Protein AF-A0A7J9VHT0-F1 (afdb_monomer)

Structure (mmCIF, N/CA/C/O backbone):
data_AF-A0A7J9VHT0-F1
#
_entry.id   AF-A0A7J9VHT0-F1
#
loop_
_atom_site.group_PDB
_atom_site.id
_atom_site.type_symbol
_atom_site.label_atom_id
_atom_site.label_alt_id
_atom_site.label_comp_id
_atom_site.label_asym_id
_atom_site.label_entity_id
_atom_site.label_seq_id
_atom_site.pdbx_PDB_ins_code
_atom_site.Cartn_x
_atom_site.Cartn_y
_atom_site.Cartn_z
_atom_site.occupancy
_atom_site.B_iso_or_equiv
_atom_site.auth_seq_id
_atom_site.auth_comp_id
_atom_site.auth_asym_id
_atom_site.auth_atom_id
_atom_site.pdbx_PDB_model_num
ATOM 1 N N . MET A 1 1 ? 3.489 1.507 18.463 1.00 47.16 1 MET A N 1
ATOM 2 C CA . MET A 1 1 ? 3.271 0.470 19.501 1.00 47.16 1 MET A CA 1
ATOM 3 C C . MET A 1 1 ? 2.786 -0.891 18.980 1.00 47.16 1 MET A C 1
ATOM 5 O O . MET A 1 1 ? 3.151 -1.877 19.595 1.00 47.16 1 MET A O 1
ATOM 9 N N . LEU A 1 2 ? 2.031 -1.020 17.872 1.00 49.00 2 LEU A N 1
ATOM 10 C CA . LEU A 1 2 ? 1.667 -2.353 17.323 1.00 49.00 2 LEU A CA 1
ATOM 11 C C . LEU A 1 2 ? 2.760 -2.996 16.441 1.00 49.00 2 LEU A C 1
ATOM 13 O O . LEU A 1 2 ? 2.877 -4.217 16.411 1.00 49.00 2 LEU A O 1
ATOM 17 N N . ALA A 1 3 ? 3.589 -2.187 15.774 1.00 48.31 3 ALA A N 1
ATOM 18 C CA . ALA A 1 3 ? 4.718 -2.670 14.972 1.00 48.31 3 ALA A CA 1
ATOM 19 C C . ALA A 1 3 ? 5.771 -3.411 15.821 1.00 48.31 3 ALA A C 1
ATOM 21 O O . ALA A 1 3 ? 6.248 -4.475 15.444 1.00 48.31 3 ALA A O 1
ATOM 22 N N . GLU A 1 4 ? 6.057 -2.905 17.024 1.00 47.03 4 GLU A N 1
ATOM 23 C CA . GLU A 1 4 ? 7.082 -3.453 17.924 1.00 47.03 4 GLU A CA 1
ATOM 24 C C . GLU A 1 4 ? 6.735 -4.860 18.445 1.00 47.03 4 GLU A C 1
ATOM 26 O O . GLU A 1 4 ? 7.617 -5.706 18.596 1.00 47.03 4 GLU A O 1
ATOM 31 N N . ILE A 1 5 ? 5.439 -5.146 18.632 1.00 51.03 5 ILE A N 1
ATOM 32 C CA . ILE A 1 5 ? 4.925 -6.455 19.079 1.00 51.03 5 ILE A CA 1
ATOM 33 C C . ILE A 1 5 ? 5.103 -7.529 17.991 1.00 51.03 5 ILE A C 1
ATOM 35 O O . ILE A 1 5 ? 5.210 -8.711 18.307 1.00 51.03 5 ILE A O 1
ATOM 39 N N . SER A 1 6 ? 5.200 -7.126 16.721 1.00 52.81 6 SER A N 1
ATOM 40 C CA . SER A 1 6 ? 5.352 -8.047 15.586 1.00 52.81 6 SER A CA 1
ATOM 41 C C . SER A 1 6 ? 6.788 -8.564 15.418 1.00 52.81 6 SER A C 1
ATOM 43 O O . SER A 1 6 ? 7.001 -9.561 14.740 1.00 52.81 6 SER A O 1
ATOM 45 N N . SER A 1 7 ? 7.775 -7.923 16.062 1.00 48.25 7 SER A N 1
ATOM 46 C CA . SER A 1 7 ? 9.215 -8.185 15.865 1.00 48.25 7 SER A CA 1
ATOM 47 C C . SER A 1 7 ? 9.765 -9.439 16.548 1.00 48.25 7 SER A C 1
ATOM 49 O O . SER A 1 7 ? 10.948 -9.753 16.426 1.00 48.25 7 SER A O 1
ATOM 51 N N . ARG A 1 8 ? 8.944 -10.167 17.300 1.00 49.16 8 ARG A N 1
ATOM 52 C CA . ARG A 1 8 ? 9.344 -11.460 17.861 1.00 49.16 8 ARG A CA 1
ATOM 53 C C . ARG A 1 8 ? 8.225 -12.442 17.555 1.00 49.16 8 ARG A C 1
ATOM 55 O O . ARG A 1 8 ? 7.087 -12.026 17.360 1.00 49.16 8 ARG A O 1
ATOM 62 N N . GLY A 1 9 ? 8.492 -13.743 17.580 1.00 47.91 9 GLY A N 1
ATOM 63 C CA . GLY A 1 9 ? 7.455 -14.789 17.576 1.00 47.91 9 GLY A CA 1
ATOM 64 C C . GLY A 1 9 ? 6.538 -14.759 18.818 1.00 47.91 9 GLY A C 1
ATOM 65 O O . GLY A 1 9 ? 6.122 -15.803 19.305 1.00 47.91 9 GLY A O 1
ATOM 66 N N . VAL A 1 10 ? 6.250 -13.563 19.345 1.00 52.75 10 VAL A N 1
ATOM 67 C CA . VAL A 1 10 ? 5.522 -13.215 20.559 1.00 52.75 10 VAL A CA 1
ATOM 68 C C . VAL A 1 10 ? 4.122 -13.808 20.534 1.00 52.75 10 VAL A C 1
ATOM 70 O O . VAL A 1 10 ? 3.661 -14.304 21.553 1.00 52.75 10 VAL A O 1
ATOM 73 N N . PHE A 1 11 ? 3.449 -13.818 19.381 1.00 51.50 11 PHE A N 1
ATOM 74 C CA . PHE A 1 11 ? 2.081 -14.333 19.295 1.00 51.50 11 PHE A CA 1
ATOM 75 C C . PHE A 1 11 ? 2.006 -15.799 19.726 1.00 51.50 11 PHE A C 1
ATOM 77 O O . PHE A 1 11 ? 1.194 -16.124 20.590 1.00 51.50 11 PHE A O 1
ATOM 84 N N . ALA A 1 12 ? 2.916 -16.645 19.230 1.00 52.06 12 ALA A N 1
ATOM 85 C CA . ALA A 1 12 ? 2.983 -18.051 19.617 1.00 52.06 12 ALA A CA 1
ATOM 86 C C . ALA A 1 12 ? 3.311 -18.218 21.112 1.00 52.06 12 ALA A C 1
ATOM 88 O O . ALA A 1 12 ? 2.722 -19.069 21.773 1.00 52.06 12 ALA A O 1
ATOM 89 N N . THR A 1 13 ? 4.175 -17.361 21.672 1.00 54.84 13 THR A N 1
ATOM 90 C CA . THR A 1 13 ? 4.485 -17.337 23.114 1.00 54.84 13 THR A CA 1
ATOM 91 C C . THR A 1 13 ? 3.263 -17.009 23.984 1.00 54.84 13 THR A C 1
ATOM 93 O O . THR A 1 13 ? 3.165 -17.508 25.100 1.00 54.84 13 THR A O 1
ATOM 96 N N . TYR A 1 14 ? 2.313 -16.218 23.476 1.00 57.12 14 TYR A N 1
ATOM 97 C CA . TYR A 1 14 ? 1.050 -15.894 24.156 1.00 57.12 14 TYR A CA 1
ATOM 98 C C . TYR A 1 14 ? -0.139 -16.763 23.695 1.00 57.12 14 TYR A C 1
ATOM 100 O O . TYR A 1 14 ? -1.282 -16.450 24.022 1.00 57.12 14 TYR A O 1
ATOM 108 N N . GLY A 1 15 ? 0.103 -17.849 22.949 1.00 67.44 15 GLY A N 1
ATOM 109 C CA . GLY A 1 15 ? -0.937 -18.788 22.503 1.00 67.44 15 GLY A CA 1
ATOM 110 C C . GLY A 1 15 ? -1.778 -18.312 21.313 1.00 67.44 15 GLY A C 1
ATOM 111 O O . GLY A 1 15 ? -2.786 -18.936 20.983 1.00 67.44 15 GLY A O 1
ATOM 112 N N . TYR A 1 16 ? -1.373 -17.234 20.643 1.00 61.84 16 TYR A N 1
ATOM 113 C CA . TYR A 1 16 ? -2.067 -16.688 19.483 1.00 61.84 16 TYR A CA 1
ATOM 114 C C . TYR A 1 16 ? -1.373 -17.090 18.177 1.00 61.84 16 TYR A C 1
ATOM 116 O O . TYR A 1 16 ? -0.184 -16.833 17.999 1.00 61.84 16 TYR A O 1
ATOM 124 N N . PRO A 1 17 ? -2.104 -17.656 17.202 1.00 64.38 17 PRO A N 1
ATOM 125 C CA . PRO A 1 17 ? -1.508 -18.116 15.950 1.00 64.38 17 PRO A CA 1
ATOM 126 C C . PRO A 1 17 ? -1.140 -16.970 14.990 1.00 64.38 17 PRO A C 1
ATOM 128 O O . PRO A 1 17 ? -0.481 -17.213 13.987 1.00 64.38 17 PRO A O 1
ATOM 131 N N . SER A 1 18 ? -1.584 -15.729 15.244 1.00 64.94 18 SER A N 1
ATOM 132 C CA . SER A 1 18 ? -1.200 -14.533 14.473 1.00 64.94 18 SER A CA 1
ATOM 133 C C . SER A 1 18 ? -1.597 -13.230 15.180 1.00 64.94 18 SER A C 1
ATOM 135 O O . SER A 1 18 ? -2.491 -13.222 16.035 1.00 64.94 18 SER A O 1
ATOM 137 N N . LEU A 1 19 ? -1.007 -12.107 14.750 1.00 64.88 19 LEU A N 1
ATOM 138 C CA . LEU A 1 19 ? -1.381 -10.753 15.184 1.00 64.88 19 LEU A CA 1
ATOM 139 C C . LEU A 1 19 ? -2.872 -10.452 14.957 1.00 64.88 19 LEU A C 1
ATOM 141 O O . LEU A 1 19 ? -3.513 -9.817 15.792 1.00 64.88 19 LEU A O 1
ATOM 145 N N . GLY A 1 20 ? -3.448 -10.941 13.855 1.00 63.22 20 GLY A N 1
ATOM 146 C CA . GLY A 1 20 ? -4.868 -10.751 13.555 1.00 63.22 20 GLY A CA 1
ATOM 147 C C . GLY A 1 20 ? -5.798 -11.470 14.540 1.00 63.22 20 GLY A C 1
ATOM 148 O O . GLY A 1 20 ? -6.888 -10.979 14.825 1.00 63.22 20 GLY A O 1
ATOM 149 N N . VAL A 1 21 ? -5.385 -12.614 15.099 1.00 65.56 21 VAL A N 1
ATOM 150 C CA . VAL A 1 21 ? -6.167 -13.288 16.152 1.00 65.56 21 VAL A CA 1
ATOM 151 C C . VAL A 1 21 ? -6.047 -12.530 17.473 1.00 65.56 21 VAL A C 1
ATOM 153 O O . VAL A 1 21 ? -7.071 -12.233 18.079 1.00 65.56 21 VAL A O 1
ATOM 156 N N . LEU A 1 22 ? -4.839 -12.105 17.851 1.00 71.19 22 LEU A N 1
ATOM 157 C CA . LEU A 1 22 ? -4.622 -11.276 19.041 1.00 71.19 22 LEU A CA 1
ATOM 158 C C . LEU A 1 22 ? -5.464 -9.985 19.008 1.00 71.19 22 LEU A C 1
ATOM 160 O O . LEU A 1 22 ? -6.103 -9.623 19.992 1.00 71.19 22 LEU A O 1
ATOM 164 N N . GLN A 1 23 ? -5.485 -9.280 17.873 1.00 60.94 23 GLN A N 1
ATOM 165 C CA . GLN A 1 23 ? -6.236 -8.031 17.724 1.00 60.94 23 GLN A CA 1
ATOM 166 C C . GLN A 1 23 ? -7.748 -8.232 17.802 1.00 60.94 23 GLN A C 1
ATOM 168 O O . GLN A 1 23 ? -8.438 -7.387 18.365 1.00 60.94 23 GLN A O 1
ATOM 173 N N . ARG A 1 24 ? -8.277 -9.330 17.255 1.00 69.00 24 ARG A N 1
ATOM 174 C CA . ARG A 1 24 ? -9.699 -9.659 17.399 1.00 69.00 24 ARG A CA 1
ATOM 175 C C . ARG A 1 24 ? -10.065 -9.832 18.868 1.00 69.00 24 ARG A C 1
ATOM 177 O O . ARG A 1 24 ? -11.058 -9.263 19.311 1.00 69.00 24 ARG A O 1
ATOM 184 N N . ASP A 1 25 ? -9.244 -10.564 19.608 1.00 62.69 25 ASP A N 1
ATOM 185 C CA . ASP A 1 25 ? -9.562 -10.946 20.980 1.00 62.69 25 ASP A CA 1
ATOM 186 C C . ASP A 1 25 ? -9.355 -9.773 21.953 1.00 62.69 25 ASP A C 1
ATOM 188 O O . ASP A 1 25 ? -10.188 -9.546 22.831 1.00 62.69 25 ASP A O 1
ATOM 192 N N . LEU A 1 26 ? -8.318 -8.950 21.745 1.00 69.69 26 LEU A N 1
ATOM 193 C CA . LEU A 1 26 ? -8.046 -7.771 22.577 1.00 69.69 26 LEU A CA 1
ATOM 194 C C . LEU A 1 26 ? -8.879 -6.539 22.204 1.00 69.69 26 LEU A C 1
ATOM 196 O O . LEU A 1 26 ? -9.329 -5.813 23.087 1.00 69.69 26 LEU A O 1
ATOM 200 N N . LEU A 1 27 ? -9.070 -6.270 20.909 1.00 72.00 27 LEU A N 1
ATOM 201 C CA . LEU A 1 27 ? -9.720 -5.042 20.428 1.00 72.00 27 LEU A CA 1
ATOM 202 C C . LEU A 1 27 ? -11.190 -5.255 20.044 1.00 72.00 27 LEU A C 1
ATOM 204 O O . LEU A 1 27 ? -11.863 -4.287 19.697 1.00 72.00 27 LEU A O 1
ATOM 208 N N . ARG A 1 28 ? -11.689 -6.500 20.084 1.00 69.25 28 ARG A N 1
ATOM 209 C CA . ARG A 1 28 ? -13.066 -6.885 19.713 1.00 69.25 28 ARG A CA 1
ATOM 210 C C . ARG A 1 28 ? -13.493 -6.397 18.324 1.00 69.25 28 ARG A C 1
ATOM 212 O O . ARG A 1 28 ? -14.659 -6.094 18.087 1.00 69.25 28 ARG A O 1
ATOM 219 N N . ILE A 1 29 ? -12.542 -6.317 17.397 1.00 75.25 29 ILE A N 1
ATOM 220 C CA . ILE A 1 29 ? -12.792 -5.931 16.005 1.00 75.25 29 ILE A CA 1
ATOM 221 C C . ILE A 1 29 ? -13.120 -7.157 15.149 1.00 75.25 29 ILE A C 1
ATOM 223 O O . ILE A 1 29 ? -12.693 -8.273 15.444 1.00 75.25 29 ILE A O 1
ATOM 227 N N . GLY A 1 30 ? -13.862 -6.951 14.058 1.00 71.62 30 GLY A N 1
ATOM 228 C CA . GLY A 1 30 ? -14.185 -8.020 13.113 1.00 71.62 30 GLY A CA 1
ATOM 229 C C . GLY A 1 30 ? -12.936 -8.678 12.508 1.00 71.62 30 GLY A C 1
ATOM 230 O O . GLY A 1 30 ? -11.896 -8.043 12.337 1.00 71.62 30 GLY A O 1
ATOM 231 N N . THR A 1 31 ? -13.049 -9.955 12.138 1.00 69.00 31 THR A N 1
ATOM 232 C CA . THR A 1 31 ? -11.969 -10.767 11.539 1.00 69.00 31 THR A CA 1
ATOM 233 C C . THR A 1 31 ? -11.323 -10.111 10.319 1.00 69.00 31 THR A C 1
ATOM 235 O O . THR A 1 31 ? -10.101 -10.143 10.187 1.00 69.00 31 THR A O 1
ATOM 238 N N . THR A 1 32 ? -12.129 -9.505 9.447 1.00 70.31 32 THR A N 1
ATOM 239 C CA . THR A 1 32 ? -11.667 -8.792 8.248 1.00 70.31 32 THR A CA 1
ATOM 240 C C . THR A 1 32 ? -10.804 -7.585 8.603 1.00 70.31 32 THR A C 1
ATOM 242 O O . THR A 1 32 ? -9.718 -7.424 8.055 1.00 70.31 32 THR A O 1
ATOM 245 N N . GLU A 1 33 ? -11.242 -6.772 9.562 1.00 71.12 33 GLU A N 1
ATOM 246 C CA . GLU A 1 33 ? -10.502 -5.581 9.990 1.00 71.12 33 GLU A CA 1
ATOM 247 C C . GLU A 1 33 ? -9.221 -5.947 10.747 1.00 71.12 33 GLU A C 1
ATOM 249 O O . GLU A 1 33 ? -8.191 -5.303 10.560 1.00 71.12 33 GLU A O 1
ATOM 254 N N . ALA A 1 34 ? -9.239 -7.029 11.530 1.00 67.94 34 ALA A N 1
ATOM 255 C CA . ALA A 1 34 ? -8.036 -7.545 12.176 1.00 67.94 34 ALA A CA 1
ATOM 256 C C . ALA A 1 34 ? -6.996 -8.052 11.161 1.00 67.94 34 ALA A C 1
ATOM 258 O O . ALA A 1 34 ? -5.811 -7.756 11.288 1.00 67.94 34 ALA A O 1
ATOM 259 N N . LYS A 1 35 ? -7.429 -8.773 10.114 1.00 68.12 35 LYS A N 1
ATOM 260 C CA . LYS A 1 35 ? -6.534 -9.208 9.029 1.00 68.12 35 LYS A CA 1
ATOM 261 C C . LYS A 1 35 ? -5.936 -8.020 8.281 1.00 68.12 35 LYS A C 1
ATOM 263 O O . LYS A 1 35 ? -4.723 -7.964 8.141 1.00 68.12 35 LYS A O 1
ATOM 268 N N . LYS A 1 36 ? -6.758 -7.045 7.876 1.00 69.44 36 LYS A N 1
ATOM 269 C CA . LYS A 1 36 ? -6.272 -5.833 7.194 1.00 69.44 36 LYS A CA 1
ATOM 270 C C . LYS A 1 36 ? -5.233 -5.086 8.021 1.00 69.44 36 LYS A C 1
ATOM 272 O O . LYS A 1 36 ? -4.213 -4.664 7.492 1.00 69.44 36 LYS A O 1
ATOM 277 N N . ARG A 1 37 ? -5.460 -4.947 9.330 1.00 70.62 37 ARG A N 1
ATOM 278 C CA . ARG A 1 37 ? -4.498 -4.297 10.230 1.00 70.62 37 ARG A CA 1
ATOM 279 C C . ARG A 1 37 ? -3.195 -5.079 10.368 1.00 70.62 37 ARG A C 1
ATOM 281 O O . ARG A 1 37 ? -2.146 -4.446 10.409 1.00 70.62 37 ARG A O 1
ATOM 288 N N . ALA A 1 38 ? -3.248 -6.409 10.433 1.00 67.12 38 ALA A N 1
ATOM 289 C CA . ALA A 1 38 ? -2.050 -7.246 10.471 1.00 67.12 38 ALA A CA 1
ATOM 290 C C . ALA A 1 38 ? -1.248 -7.141 9.165 1.00 67.12 38 ALA A C 1
ATOM 292 O O . ALA A 1 38 ? -0.073 -6.798 9.206 1.00 67.12 38 ALA A O 1
ATOM 293 N N . THR A 1 39 ? -1.905 -7.299 8.014 1.00 68.25 39 THR A N 1
ATOM 294 C CA . THR A 1 39 ? -1.281 -7.129 6.692 1.00 68.25 39 THR A CA 1
ATOM 295 C C . THR A 1 39 ? -0.676 -5.736 6.527 1.00 68.25 39 THR A C 1
ATOM 297 O O . THR A 1 39 ? 0.449 -5.595 6.061 1.00 68.25 39 THR A O 1
ATOM 300 N N . ARG A 1 40 ? -1.373 -4.689 6.980 1.00 68.25 40 ARG A N 1
ATOM 301 C CA . ARG A 1 40 ? -0.840 -3.324 6.971 1.00 68.25 40 ARG A CA 1
ATOM 302 C C . ARG A 1 40 ? 0.398 -3.191 7.859 1.00 68.25 40 ARG A C 1
ATOM 304 O O . ARG A 1 40 ? 1.364 -2.568 7.447 1.00 68.25 40 ARG A O 1
ATOM 311 N N . ALA A 1 41 ? 0.397 -3.774 9.057 1.00 68.06 41 ALA A N 1
ATOM 312 C CA . ALA A 1 41 ? 1.567 -3.735 9.931 1.00 68.06 41 ALA A CA 1
ATOM 313 C C . ALA A 1 41 ? 2.788 -4.419 9.290 1.00 68.06 41 ALA A C 1
ATOM 315 O O . ALA A 1 41 ? 3.891 -3.899 9.407 1.00 68.06 41 ALA A O 1
ATOM 316 N N . GLU A 1 42 ? 2.582 -5.533 8.586 1.00 67.19 42 GLU A N 1
ATOM 317 C CA . GLU A 1 42 ? 3.645 -6.264 7.885 1.00 67.19 42 GLU A CA 1
ATOM 318 C C . GLU A 1 42 ? 4.183 -5.516 6.656 1.00 67.19 42 GLU A C 1
ATOM 320 O O . GLU A 1 42 ? 5.374 -5.573 6.367 1.00 67.19 42 GLU A O 1
ATOM 325 N N . LEU A 1 43 ? 3.321 -4.801 5.928 1.00 66.00 43 LEU A N 1
ATOM 326 C CA . LEU A 1 43 ? 3.716 -4.076 4.716 1.00 66.00 43 LEU A CA 1
ATOM 327 C C . LEU A 1 43 ? 4.350 -2.711 5.015 1.00 66.00 43 LEU A C 1
ATOM 329 O O . LEU A 1 43 ? 5.181 -2.247 4.236 1.00 66.00 43 LEU A O 1
ATOM 333 N N . LEU A 1 44 ? 3.976 -2.082 6.133 1.00 67.56 44 LEU A N 1
ATOM 334 C CA . LEU A 1 44 ? 4.441 -0.746 6.517 1.00 67.56 44 LEU A CA 1
ATOM 335 C C . LEU A 1 44 ? 5.666 -0.750 7.441 1.00 67.56 44 LEU A C 1
ATOM 337 O O . LEU A 1 44 ? 6.284 0.293 7.644 1.00 67.56 44 LEU A O 1
ATOM 341 N N . HIS A 1 45 ? 6.019 -1.884 8.042 1.00 66.88 45 HIS A N 1
ATOM 342 C CA . HIS A 1 45 ? 7.112 -1.942 9.006 1.00 66.88 45 HIS A CA 1
ATOM 343 C C . HIS A 1 45 ? 8.081 -3.063 8.664 1.00 66.88 45 HIS A C 1
ATOM 345 O O . HIS A 1 45 ? 7.668 -4.151 8.276 1.00 66.88 45 HIS A O 1
ATOM 351 N N . ALA A 1 46 ? 9.376 -2.791 8.836 1.00 61.06 46 ALA A N 1
ATOM 352 C CA . ALA A 1 46 ? 10.395 -3.819 8.711 1.00 61.06 46 ALA A CA 1
ATOM 353 C C . ALA A 1 46 ? 10.127 -4.931 9.735 1.00 61.06 46 ALA A C 1
ATOM 355 O O . ALA A 1 46 ? 9.898 -4.663 10.921 1.00 61.06 46 ALA A O 1
ATOM 356 N N . ILE A 1 47 ? 10.142 -6.179 9.269 1.00 62.97 47 ILE A N 1
ATOM 357 C CA . ILE A 1 47 ? 9.978 -7.353 10.125 1.00 62.97 47 ILE A CA 1
ATOM 358 C C . ILE A 1 47 ? 11.345 -7.992 10.293 1.00 62.97 47 ILE A C 1
ATOM 360 O O . ILE A 1 47 ? 12.040 -8.293 9.322 1.00 62.97 47 ILE A O 1
ATOM 364 N N . ARG A 1 48 ? 11.726 -8.224 11.546 1.00 57.72 48 ARG A N 1
ATOM 365 C CA . ARG A 1 48 ? 12.935 -8.972 11.865 1.00 57.72 48 ARG A CA 1
ATOM 366 C C . ARG A 1 48 ? 12.613 -10.459 11.947 1.00 57.72 48 ARG A C 1
ATOM 368 O O . ARG A 1 48 ? 11.868 -10.885 12.826 1.00 57.72 48 ARG A O 1
ATOM 375 N N . GLU A 1 49 ? 13.214 -11.243 11.063 1.00 59.59 49 GLU A N 1
ATOM 376 C CA . GLU A 1 49 ? 13.119 -12.702 11.041 1.00 59.59 49 GLU A CA 1
ATOM 377 C C . GLU A 1 49 ? 14.487 -13.282 11.434 1.00 59.59 49 GLU A C 1
ATOM 379 O O . GLU A 1 49 ? 15.389 -13.475 10.618 1.00 59.59 49 GLU A O 1
ATOM 384 N N . GLY A 1 50 ? 14.686 -13.507 12.737 1.00 66.31 50 GLY A N 1
ATOM 385 C CA . GLY A 1 50 ? 15.964 -13.984 13.274 1.00 66.31 50 GLY A CA 1
ATOM 386 C C . GLY A 1 50 ? 17.099 -12.962 13.103 1.00 66.31 50 GLY A C 1
ATOM 387 O O . GLY A 1 50 ? 17.055 -11.868 13.674 1.00 66.31 50 GLY A O 1
ATOM 388 N N . ALA A 1 51 ? 18.143 -13.336 12.357 1.00 62.66 51 ALA A N 1
ATOM 389 C CA . ALA A 1 51 ? 19.273 -12.456 12.039 1.00 62.66 51 ALA A CA 1
ATOM 390 C C . ALA A 1 51 ? 19.040 -11.593 10.784 1.00 62.66 51 ALA A C 1
ATOM 392 O O . ALA A 1 51 ? 19.810 -10.662 10.554 1.00 62.66 51 ALA A O 1
ATOM 393 N N . SER A 1 52 ? 17.992 -11.879 10.007 1.00 48.53 52 SER A N 1
ATOM 394 C CA . SER A 1 52 ? 17.648 -11.162 8.780 1.00 48.53 52 SER A CA 1
ATOM 395 C C . SER A 1 52 ? 16.575 -10.105 9.042 1.00 48.53 52 SER A C 1
ATOM 397 O O . SER A 1 52 ? 15.671 -10.291 9.859 1.00 48.53 52 SER A O 1
ATOM 399 N N . GLU A 1 53 ? 16.674 -8.983 8.338 1.00 60.03 53 GLU A N 1
ATOM 400 C CA . GLU A 1 53 ? 15.663 -7.929 8.328 1.00 60.03 53 GLU A CA 1
ATOM 401 C C . GLU A 1 53 ? 14.977 -7.937 6.965 1.00 60.03 53 GLU A C 1
ATOM 403 O O . GLU A 1 53 ? 15.636 -7.819 5.932 1.00 60.03 53 GLU A O 1
ATOM 408 N N . LYS A 1 54 ? 13.656 -8.124 6.964 1.00 62.19 54 LYS A N 1
ATOM 409 C CA . LYS A 1 54 ? 12.843 -7.971 5.766 1.00 62.19 54 LYS A CA 1
ATOM 410 C C . LYS A 1 54 ? 12.409 -6.506 5.691 1.00 62.19 54 LYS A C 1
ATOM 412 O O . LYS A 1 54 ? 11.674 -6.066 6.585 1.00 62.19 54 LYS A O 1
ATOM 417 N N . PRO A 1 55 ? 12.857 -5.742 4.679 1.00 60.75 55 PRO A N 1
ATOM 418 C CA . PRO A 1 55 ? 12.458 -4.350 4.538 1.00 60.75 55 PRO A CA 1
ATOM 419 C C . PRO A 1 55 ? 10.942 -4.252 4.335 1.00 60.75 55 PRO A C 1
ATOM 421 O O . PRO A 1 55 ? 10.310 -5.167 3.797 1.00 60.75 55 PRO A O 1
ATOM 424 N N . ALA A 1 56 ? 10.353 -3.145 4.792 1.00 70.31 56 ALA A N 1
ATOM 425 C CA . ALA A 1 56 ? 8.946 -2.859 4.538 1.00 70.31 56 ALA A CA 1
ATOM 426 C C . ALA A 1 56 ? 8.700 -2.841 3.022 1.00 70.31 56 ALA A C 1
ATOM 428 O O . ALA A 1 56 ? 9.492 -2.272 2.275 1.00 70.31 56 ALA A O 1
ATOM 429 N N . ALA A 1 57 ? 7.603 -3.445 2.569 1.00 72.31 57 ALA A N 1
ATOM 430 C CA . ALA A 1 57 ? 7.246 -3.449 1.149 1.00 72.31 57 ALA A CA 1
ATOM 431 C C . ALA A 1 57 ? 6.747 -2.075 0.664 1.00 72.31 57 ALA A C 1
ATOM 433 O O . ALA A 1 57 ? 6.727 -1.817 -0.537 1.00 72.31 57 ALA A O 1
ATOM 434 N N . ALA A 1 58 ? 6.311 -1.223 1.598 1.00 83.06 58 ALA A N 1
ATOM 435 C CA . ALA A 1 58 ? 5.802 0.114 1.331 1.00 83.06 58 ALA A CA 1
ATOM 436 C C . ALA A 1 58 ? 6.262 1.119 2.421 1.00 83.06 58 ALA A C 1
ATOM 438 O O . ALA A 1 58 ? 5.452 1.574 3.244 1.00 83.06 58 ALA A O 1
ATOM 439 N N . PRO A 1 59 ? 7.572 1.437 2.494 1.00 83.62 59 PRO A N 1
ATOM 440 C CA . PRO A 1 59 ? 8.129 2.309 3.526 1.00 83.62 59 PRO A CA 1
ATOM 441 C C . PRO A 1 59 ? 7.664 3.768 3.403 1.00 83.62 59 PRO A C 1
ATOM 443 O O . PRO A 1 59 ? 7.425 4.414 4.426 1.00 83.62 59 PRO A O 1
ATOM 446 N N . LEU A 1 60 ? 7.487 4.303 2.189 1.00 87.25 60 LEU A N 1
ATOM 447 C CA . LEU A 1 60 ? 7.015 5.685 2.010 1.00 87.25 60 LEU A CA 1
ATOM 448 C C . LEU A 1 60 ? 5.540 5.820 2.408 1.00 87.25 60 LEU A C 1
ATOM 450 O O . LEU A 1 60 ? 5.129 6.824 2.987 1.00 87.25 60 LEU A O 1
ATOM 454 N N . THR A 1 61 ? 4.751 4.779 2.162 1.00 87.81 61 THR A N 1
ATOM 455 C CA . THR A 1 61 ? 3.343 4.680 2.547 1.00 87.81 61 THR A CA 1
ATOM 456 C C . THR A 1 61 ? 3.217 4.651 4.063 1.00 87.81 61 THR A C 1
ATOM 458 O O . THR A 1 61 ? 2.294 5.248 4.618 1.00 87.81 61 THR A O 1
ATOM 461 N N . ALA A 1 62 ? 4.160 3.995 4.746 1.00 81.31 62 ALA A N 1
ATOM 462 C CA . ALA A 1 62 ? 4.202 3.948 6.201 1.00 81.31 62 ALA A CA 1
ATOM 463 C C . ALA A 1 62 ? 4.416 5.339 6.789 1.00 81.31 62 ALA A C 1
ATOM 465 O O . ALA A 1 62 ? 3.683 5.746 7.693 1.00 81.31 62 ALA A O 1
ATOM 466 N N . GLN A 1 63 ? 5.373 6.076 6.224 1.00 82.94 63 GLN A N 1
ATOM 467 C CA . GLN A 1 63 ? 5.660 7.446 6.623 1.00 82.94 63 GLN A CA 1
ATOM 468 C C . GLN A 1 63 ? 4.465 8.369 6.345 1.00 82.94 63 GLN A C 1
ATOM 470 O O . GLN A 1 63 ? 3.980 9.035 7.254 1.00 82.94 63 GLN A O 1
ATOM 475 N N . ALA A 1 64 ? 3.898 8.326 5.137 1.00 80.31 64 ALA A N 1
ATOM 476 C CA . ALA A 1 64 ? 2.752 9.156 4.770 1.00 80.31 64 ALA A CA 1
ATOM 477 C C . ALA A 1 64 ? 1.492 8.853 5.610 1.00 80.31 64 ALA A C 1
ATOM 479 O O . ALA A 1 64 ? 0.700 9.749 5.902 1.00 80.31 64 ALA A O 1
ATOM 480 N N . ALA A 1 65 ? 1.299 7.602 6.038 1.00 83.00 65 ALA A N 1
ATOM 481 C CA . ALA A 1 65 ? 0.243 7.247 6.983 1.00 83.00 65 ALA A CA 1
ATOM 482 C C . ALA A 1 65 ? 0.519 7.791 8.397 1.00 83.00 65 ALA A C 1
ATOM 484 O O . ALA A 1 65 ? -0.408 8.266 9.054 1.00 83.00 65 AL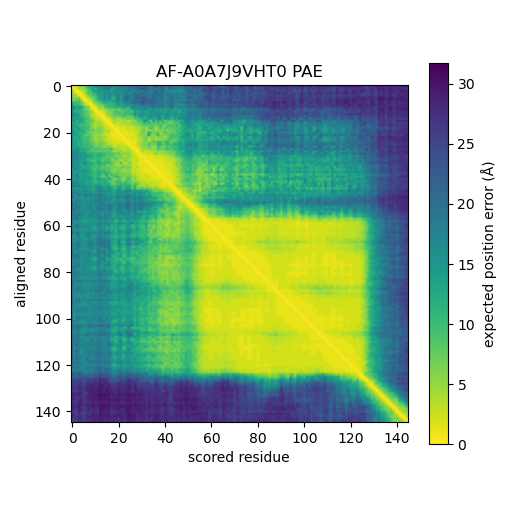A A O 1
ATOM 485 N N . ALA A 1 66 ? 1.772 7.738 8.863 1.00 76.06 66 ALA A N 1
ATOM 486 C CA . ALA A 1 66 ? 2.177 8.293 10.157 1.00 76.06 66 ALA A CA 1
ATOM 487 C C . ALA A 1 66 ? 2.021 9.822 10.207 1.00 76.06 66 ALA A C 1
ATOM 489 O O . ALA A 1 66 ? 1.573 10.354 11.222 1.00 76.06 66 ALA A O 1
ATOM 490 N N . ASP A 1 67 ? 2.294 10.498 9.091 1.00 78.25 67 ASP A N 1
ATOM 491 C CA . ASP A 1 67 ? 2.135 11.948 8.930 1.00 78.25 67 ASP A CA 1
ATOM 492 C C . ASP A 1 67 ? 0.667 12.373 8.721 1.00 78.25 67 ASP A C 1
ATOM 494 O O . ASP A 1 67 ? 0.363 13.560 8.613 1.00 78.25 67 ASP A O 1
ATOM 498 N N . GLY A 1 68 ? -0.267 11.416 8.660 1.00 76.56 68 GLY A N 1
ATOM 499 C CA . GLY A 1 68 ? -1.697 11.675 8.471 1.00 76.56 68 GLY A CA 1
ATOM 500 C C . GLY A 1 68 ? -2.087 12.094 7.049 1.00 76.56 68 GLY A C 1
ATOM 501 O O . GLY A 1 68 ? -3.230 12.488 6.825 1.00 76.56 68 GLY A O 1
ATOM 502 N N . ILE A 1 69 ? -1.169 11.983 6.084 1.00 83.56 69 ILE A N 1
ATOM 503 C CA . ILE A 1 69 ? -1.396 12.297 4.666 1.00 83.56 69 ILE A CA 1
ATOM 504 C C . ILE A 1 69 ? -2.350 11.271 4.040 1.00 83.56 69 ILE A C 1
ATOM 506 O O . ILE A 1 69 ? -3.192 11.615 3.211 1.00 83.56 69 ILE A O 1
ATOM 510 N N . LEU A 1 70 ? -2.242 10.002 4.450 1.00 84.00 70 LEU A N 1
ATOM 511 C CA . LEU A 1 70 ? -3.052 8.906 3.921 1.00 84.00 70 LEU A CA 1
ATOM 512 C C . LEU A 1 70 ? -4.094 8.425 4.927 1.00 84.00 70 LEU A C 1
ATOM 514 O O . LEU A 1 70 ? -3.788 8.109 6.077 1.00 84.00 70 LEU A O 1
ATOM 518 N N . ASN A 1 71 ? -5.332 8.264 4.459 1.00 82.62 71 ASN A N 1
ATOM 519 C CA . ASN A 1 71 ? -6.364 7.578 5.232 1.00 82.62 71 ASN A CA 1
ATOM 520 C C . ASN A 1 71 ? -6.240 6.042 5.086 1.00 82.62 71 ASN A C 1
ATOM 522 O O . ASN A 1 71 ? -5.576 5.552 4.168 1.00 82.62 71 ASN A O 1
ATOM 526 N N . PRO A 1 72 ? -6.916 5.244 5.937 1.00 81.94 72 PRO A N 1
ATOM 527 C CA . PRO A 1 72 ? -6.834 3.783 5.883 1.00 81.94 72 PRO A CA 1
ATOM 528 C C . PRO A 1 72 ? -7.177 3.169 4.519 1.00 81.94 72 PRO A C 1
ATOM 530 O O . PRO A 1 72 ? -6.576 2.172 4.136 1.00 81.94 72 PRO A O 1
ATOM 533 N N . GLY A 1 73 ? -8.118 3.762 3.778 1.00 82.44 73 GLY A N 1
ATOM 534 C CA . GLY A 1 73 ? -8.514 3.273 2.460 1.00 82.44 73 GLY A CA 1
ATOM 535 C C . GLY A 1 73 ? -7.430 3.473 1.402 1.00 82.44 73 GLY A C 1
ATOM 536 O O . GLY A 1 73 ? -7.278 2.616 0.531 1.00 82.44 73 GLY A O 1
ATOM 537 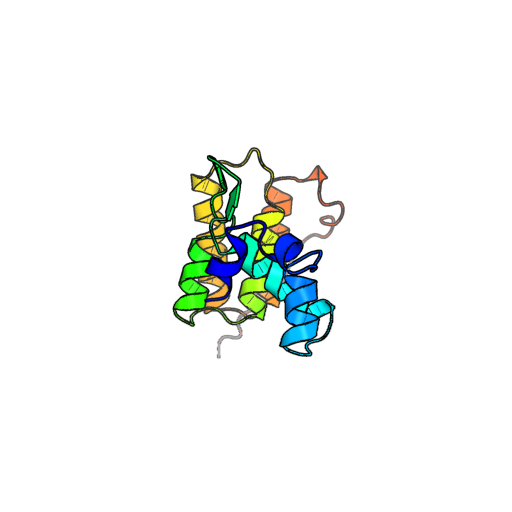N N . HIS A 1 74 ? -6.675 4.574 1.480 1.00 87.69 74 HIS A N 1
ATOM 538 C CA . HIS A 1 74 ? -5.502 4.812 0.635 1.00 87.69 74 HIS A CA 1
ATOM 539 C C . HIS A 1 74 ? -4.362 3.871 0.987 1.00 87.69 74 HIS A C 1
ATOM 541 O O . HIS A 1 74 ? -3.777 3.282 0.087 1.00 87.69 74 HIS A O 1
ATOM 547 N N . VAL A 1 75 ? -4.096 3.681 2.279 1.00 87.50 75 VAL A N 1
ATOM 548 C CA . VAL A 1 75 ? -3.066 2.741 2.727 1.00 87.50 75 VAL A CA 1
ATOM 549 C C . VAL A 1 75 ? -3.368 1.332 2.222 1.00 87.50 75 VAL A C 1
ATOM 551 O O . VAL A 1 75 ? -2.481 0.692 1.668 1.00 87.50 75 VAL A O 1
ATOM 554 N N . ASP A 1 76 ? -4.619 0.874 2.334 1.00 85.38 76 ASP A N 1
ATOM 555 C CA . ASP A 1 76 ? -5.034 -0.431 1.802 1.00 85.38 76 ASP A CA 1
ATOM 556 C C . ASP A 1 76 ? -4.826 -0.509 0.285 1.00 85.38 76 ASP A C 1
ATOM 558 O O . ASP A 1 76 ? -4.252 -1.472 -0.207 1.00 85.38 76 ASP A O 1
ATOM 562 N N . ALA A 1 77 ? -5.229 0.525 -0.459 1.00 88.12 77 ALA A N 1
ATOM 563 C CA . ALA A 1 77 ? -5.059 0.552 -1.910 1.00 88.12 77 ALA A CA 1
ATOM 564 C C . ALA A 1 77 ? -3.583 0.455 -2.331 1.00 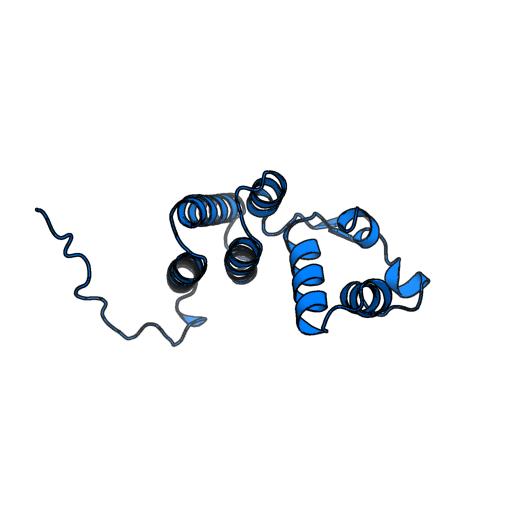88.12 77 ALA A C 1
ATOM 566 O O . ALA A 1 77 ? -3.255 -0.333 -3.210 1.00 88.12 77 ALA A O 1
ATOM 567 N N . ILE A 1 78 ? -2.701 1.250 -1.719 1.00 90.12 78 ILE A N 1
ATOM 568 C CA . ILE A 1 78 ? -1.282 1.303 -2.094 1.00 90.12 78 ILE A CA 1
ATOM 569 C C . ILE A 1 78 ? -0.576 0.007 -1.696 1.00 90.12 78 ILE A C 1
ATOM 571 O O . ILE A 1 78 ? 0.149 -0.568 -2.502 1.00 90.12 78 ILE A O 1
ATOM 575 N N . THR A 1 79 ? -0.833 -0.495 -0.489 1.00 86.56 79 THR A N 1
ATOM 576 C CA . THR A 1 79 ? -0.206 -1.732 -0.003 1.00 86.56 79 THR A CA 1
ATOM 577 C C . THR A 1 79 ? -0.637 -2.964 -0.807 1.00 86.56 79 THR A C 1
ATOM 579 O O . THR A 1 79 ? 0.209 -3.807 -1.102 1.00 86.56 79 THR A O 1
ATOM 582 N N . GLU A 1 80 ? -1.902 -3.037 -1.245 1.00 87.19 80 GLU A N 1
ATOM 583 C CA . GLU A 1 80 ? -2.389 -4.056 -2.191 1.00 87.19 80 GLU A CA 1
ATOM 584 C C . GLU A 1 80 ? -1.582 -4.050 -3.503 1.00 87.19 80 GLU A C 1
ATOM 586 O O . GLU A 1 80 ? -1.206 -5.109 -4.002 1.00 87.19 80 GLU A O 1
ATOM 591 N N . ILE A 1 81 ? -1.296 -2.866 -4.056 1.00 90.81 81 ILE A N 1
ATOM 592 C CA . ILE A 1 81 ? -0.558 -2.724 -5.320 1.00 90.81 81 ILE A CA 1
ATOM 593 C C . ILE A 1 81 ? 0.914 -3.088 -5.127 1.00 90.81 81 ILE A C 1
ATOM 595 O O . ILE A 1 81 ? 1.436 -3.900 -5.883 1.00 90.81 81 ILE A O 1
ATOM 599 N N . MET A 1 82 ? 1.571 -2.534 -4.103 1.00 90.50 82 MET A N 1
ATOM 600 C CA . MET A 1 82 ? 2.996 -2.765 -3.832 1.00 90.50 82 MET A CA 1
ATOM 601 C C . MET A 1 82 ? 3.314 -4.248 -3.593 1.00 90.50 82 MET A C 1
ATOM 603 O O . MET A 1 82 ? 4.361 -4.733 -4.024 1.00 90.50 82 MET A O 1
ATOM 607 N N . ALA A 1 83 ? 2.394 -4.981 -2.958 1.00 87.25 83 ALA A N 1
ATOM 608 C CA . ALA A 1 83 ? 2.514 -6.422 -2.741 1.00 87.25 83 ALA A CA 1
ATOM 609 C C . ALA A 1 83 ? 2.362 -7.255 -4.028 1.00 87.25 83 ALA A C 1
ATOM 611 O O . ALA A 1 83 ? 2.861 -8.376 -4.084 1.00 87.25 83 ALA A O 1
ATOM 612 N N . ALA A 1 84 ? 1.677 -6.725 -5.044 1.00 88.19 84 ALA A N 1
ATOM 613 C CA . ALA A 1 84 ? 1.458 -7.393 -6.324 1.00 88.19 84 ALA A CA 1
ATOM 614 C C . ALA A 1 84 ? 2.542 -7.083 -7.370 1.00 88.19 84 ALA A C 1
ATOM 616 O O . ALA A 1 84 ? 2.548 -7.707 -8.429 1.00 88.19 84 ALA A O 1
ATOM 617 N N . ILE A 1 85 ? 3.449 -6.136 -7.098 1.00 87.00 85 ILE A N 1
ATOM 618 C CA . ILE A 1 85 ? 4.568 -5.832 -7.997 1.00 87.00 85 ILE A CA 1
ATOM 619 C C . ILE A 1 85 ? 5.480 -7.071 -8.099 1.00 87.00 85 ILE A C 1
ATOM 621 O O . ILE A 1 85 ? 5.896 -7.584 -7.051 1.00 87.00 85 ILE A O 1
ATOM 625 N N . PRO A 1 86 ? 5.829 -7.524 -9.318 1.00 87.44 86 PRO A N 1
ATOM 626 C CA . PRO A 1 86 ? 6.736 -8.649 -9.547 1.00 87.44 86 PRO A CA 1
ATOM 627 C C . PRO A 1 86 ? 8.095 -8.508 -8.846 1.00 87.44 86 PRO A C 1
ATOM 629 O O . PRO A 1 86 ? 8.637 -7.412 -8.700 1.00 87.44 86 PRO A O 1
ATOM 632 N N . ALA A 1 87 ? 8.644 -9.621 -8.355 1.00 83.31 87 ALA A N 1
ATOM 633 C CA . ALA A 1 87 ? 9.860 -9.627 -7.532 1.00 83.31 87 ALA A CA 1
ATOM 634 C C . ALA A 1 87 ? 11.151 -9.274 -8.300 1.00 83.31 87 ALA A C 1
ATOM 636 O O . ALA A 1 87 ? 12.167 -9.004 -7.670 1.00 83.31 87 ALA A O 1
ATOM 637 N N . ASP A 1 88 ? 11.114 -9.295 -9.630 1.00 85.31 88 ASP A N 1
ATOM 638 C CA . ASP A 1 88 ? 12.203 -8.920 -10.538 1.00 85.31 88 ASP A CA 1
ATOM 639 C C . ASP A 1 88 ? 12.306 -7.405 -10.784 1.00 85.31 88 ASP A C 1
ATOM 641 O O . ASP A 1 88 ? 13.322 -6.945 -11.304 1.00 85.31 88 ASP A O 1
ATOM 645 N N . VAL A 1 89 ? 11.302 -6.625 -10.368 1.00 86.94 89 VAL A N 1
ATOM 646 C CA . VAL A 1 89 ? 11.371 -5.157 -10.343 1.00 86.94 89 VAL A CA 1
ATOM 647 C C . VAL A 1 89 ? 12.321 -4.706 -9.237 1.00 86.94 89 VAL A C 1
ATOM 649 O O . VAL A 1 89 ? 12.134 -5.077 -8.072 1.00 86.94 89 VAL A O 1
ATOM 652 N N . ASP A 1 90 ? 13.300 -3.871 -9.593 1.00 88.94 90 ASP A N 1
ATOM 653 C CA . ASP A 1 90 ? 14.295 -3.364 -8.653 1.00 88.94 90 ASP A CA 1
ATOM 654 C C . ASP A 1 90 ? 13.723 -2.380 -7.615 1.00 88.94 90 ASP A C 1
ATOM 656 O O . ASP A 1 90 ? 12.639 -1.805 -7.760 1.00 88.94 90 ASP A O 1
ATOM 660 N N . ASP A 1 91 ? 14.474 -2.187 -6.530 1.00 85.06 91 ASP A N 1
ATOM 661 C CA . ASP A 1 91 ? 14.048 -1.367 -5.394 1.00 85.06 91 ASP A CA 1
ATOM 662 C C . ASP A 1 91 ? 13.896 0.127 -5.737 1.00 85.06 91 ASP A C 1
ATOM 664 O O . ASP A 1 91 ? 13.097 0.824 -5.105 1.00 85.06 91 ASP A O 1
ATOM 668 N N . THR A 1 92 ? 14.629 0.633 -6.736 1.00 87.19 92 THR A N 1
ATOM 669 C CA . THR A 1 92 ? 14.544 2.042 -7.158 1.00 87.19 92 THR A CA 1
ATOM 670 C C . THR A 1 92 ? 13.221 2.290 -7.869 1.00 87.19 92 THR A C 1
ATOM 672 O O . THR A 1 92 ? 12.503 3.237 -7.531 1.00 87.19 92 THR A O 1
ATOM 675 N N . ASP A 1 93 ? 12.860 1.404 -8.794 1.00 88.94 93 ASP A N 1
ATOM 676 C CA . ASP A 1 93 ? 11.590 1.462 -9.510 1.00 88.94 93 ASP A CA 1
ATOM 677 C C . ASP A 1 93 ? 10.409 1.236 -8.562 1.00 88.94 93 ASP A C 1
ATOM 679 O O . ASP A 1 93 ? 9.434 1.994 -8.593 1.00 88.94 93 ASP A O 1
ATOM 683 N N . ARG A 1 94 ? 10.520 0.284 -7.626 1.00 91.00 94 ARG A N 1
ATOM 684 C CA . ARG A 1 94 ? 9.524 0.084 -6.557 1.00 91.00 94 ARG A CA 1
ATOM 685 C C . ARG A 1 94 ? 9.282 1.353 -5.746 1.00 91.00 94 ARG A C 1
ATOM 687 O O . ARG A 1 94 ? 8.125 1.733 -5.557 1.00 91.00 94 ARG A O 1
ATOM 694 N N . ALA A 1 95 ? 10.338 2.033 -5.301 1.00 88.94 95 ALA A N 1
ATOM 695 C CA . ALA A 1 95 ? 10.208 3.293 -4.572 1.00 88.94 95 ALA A CA 1
ATOM 696 C C . ALA A 1 95 ? 9.575 4.401 -5.439 1.00 88.94 95 ALA A C 1
ATOM 698 O O . ALA A 1 95 ? 8.763 5.193 -4.950 1.00 88.94 95 ALA A O 1
ATOM 699 N N . GLY A 1 96 ? 9.898 4.441 -6.737 1.00 90.94 96 GLY A N 1
ATOM 700 C CA . GLY A 1 96 ? 9.286 5.355 -7.705 1.00 90.94 96 GLY A CA 1
ATOM 701 C C . GLY A 1 96 ? 7.782 5.124 -7.886 1.00 90.94 96 GLY A C 1
ATOM 702 O O . GLY A 1 96 ? 6.994 6.079 -7.866 1.00 90.94 96 GLY A O 1
ATOM 703 N N . TYR A 1 97 ? 7.361 3.864 -8.000 1.00 93.25 97 TYR A N 1
ATOM 704 C CA . TYR A 1 97 ? 5.950 3.485 -8.071 1.00 93.25 97 TYR A CA 1
ATOM 705 C C . TYR A 1 97 ? 5.205 3.825 -6.788 1.00 93.25 97 TYR A C 1
ATOM 707 O O . TYR A 1 97 ? 4.131 4.428 -6.846 1.00 93.25 97 TYR A O 1
ATOM 715 N N . GLU A 1 98 ? 5.793 3.514 -5.635 1.00 93.88 98 GLU A N 1
ATOM 716 C CA . GLU A 1 98 ? 5.215 3.851 -4.341 1.00 93.88 98 GLU A CA 1
ATOM 717 C C . GLU A 1 98 ? 4.968 5.360 -4.217 1.00 93.88 98 GLU A C 1
ATOM 719 O O . GLU A 1 98 ? 3.849 5.789 -3.922 1.00 93.88 98 GLU A O 1
ATOM 724 N N . LYS A 1 99 ? 5.982 6.178 -4.524 1.00 94.25 99 LYS A N 1
ATOM 725 C CA . LYS A 1 99 ? 5.871 7.640 -4.498 1.00 94.25 99 LYS A CA 1
ATOM 726 C C . LYS A 1 99 ? 4.769 8.147 -5.429 1.00 94.25 99 LYS A C 1
ATOM 728 O O . LYS A 1 99 ? 3.949 8.963 -5.020 1.00 94.25 99 LYS A O 1
ATOM 733 N N . THR A 1 100 ? 4.702 7.617 -6.649 1.00 93.38 100 THR A N 1
ATOM 734 C CA . THR A 1 100 ? 3.677 7.995 -7.635 1.00 93.38 100 THR A CA 1
ATOM 735 C C . THR A 1 100 ? 2.262 7.715 -7.118 1.00 93.38 100 THR A C 1
ATOM 737 O O . THR A 1 100 ? 1.353 8.529 -7.290 1.00 93.38 100 THR A O 1
ATOM 740 N N . LEU A 1 101 ? 2.060 6.576 -6.451 1.00 92.88 101 LEU A N 1
ATOM 741 C CA . LEU A 1 101 ? 0.768 6.218 -5.864 1.00 92.88 101 LEU A CA 1
ATOM 742 C C . LEU A 1 101 ? 0.400 7.117 -4.673 1.00 92.88 101 LEU A C 1
ATOM 744 O O . LEU A 1 101 ? -0.774 7.462 -4.520 1.00 92.88 101 LEU A O 1
ATOM 748 N N . ILE A 1 102 ? 1.380 7.529 -3.863 1.00 92.81 102 ILE A N 1
ATOM 749 C CA . ILE A 1 102 ? 1.188 8.479 -2.755 1.00 92.81 102 ILE A CA 1
ATOM 750 C C . ILE A 1 102 ? 0.813 9.869 -3.285 1.00 92.81 102 ILE A C 1
ATOM 752 O O . ILE A 1 102 ? -0.144 10.474 -2.799 1.00 92.81 102 ILE A O 1
ATOM 756 N N . ASP A 1 103 ? 1.513 10.363 -4.307 1.00 92.94 103 ASP A N 1
ATOM 757 C CA . ASP A 1 103 ? 1.234 11.662 -4.932 1.00 92.94 103 ASP A CA 1
ATOM 758 C C . ASP A 1 103 ? -0.175 11.704 -5.546 1.00 92.94 103 ASP A C 1
ATOM 760 O O . ASP A 1 103 ? -0.890 12.706 -5.435 1.00 92.94 103 ASP A O 1
ATOM 764 N N . LEU A 1 104 ? -0.618 10.587 -6.132 1.00 92.19 104 LEU A N 1
ATOM 765 C CA . LEU A 1 104 ? -1.988 10.426 -6.613 1.00 92.19 104 LEU A CA 1
ATOM 766 C C . LEU A 1 104 ? -3.003 10.390 -5.459 1.00 92.19 104 LEU A C 1
ATOM 768 O O . LEU A 1 104 ? -4.061 11.014 -5.547 1.00 92.19 104 LEU A O 1
ATOM 772 N N . ALA A 1 105 ? -2.700 9.678 -4.371 1.00 92.50 105 ALA A N 1
ATOM 773 C CA . ALA A 1 105 ? -3.591 9.539 -3.220 1.00 92.50 105 ALA A CA 1
ATOM 774 C C . ALA A 1 105 ? -3.894 10.875 -2.524 1.00 92.50 105 ALA A C 1
ATOM 776 O O . ALA A 1 105 ? -5.004 11.057 -2.023 1.00 92.50 10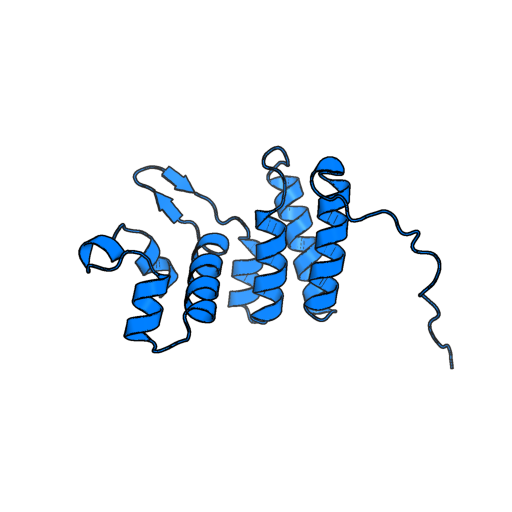5 ALA A O 1
ATOM 777 N N . 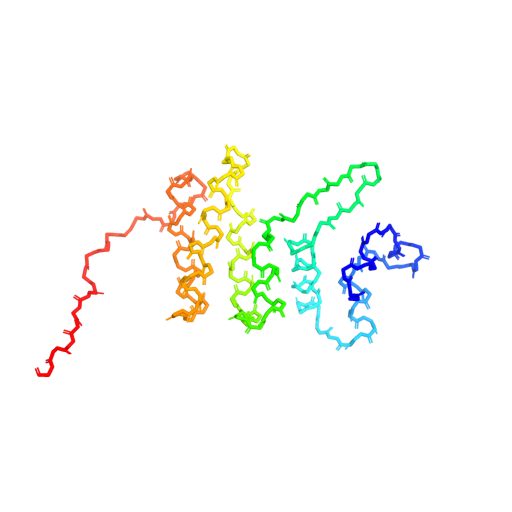GLN A 1 106 ? -2.958 11.826 -2.555 1.00 90.38 106 GLN A N 1
ATOM 778 C CA . GLN A 1 106 ? -3.160 13.181 -2.027 1.00 90.38 106 GLN A CA 1
ATOM 779 C C . GLN A 1 106 ? -4.236 13.974 -2.785 1.00 90.38 106 GLN A C 1
ATOM 781 O O . GLN A 1 106 ? -4.848 14.881 -2.229 1.00 90.38 106 GLN A O 1
ATOM 786 N N . GLN A 1 107 ? -4.481 13.635 -4.051 1.00 91.31 107 GLN A N 1
ATOM 787 C CA . GLN A 1 107 ? -5.355 14.397 -4.948 1.00 91.31 107 GLN A CA 1
ATOM 788 C C . GLN A 1 107 ? -6.611 13.620 -5.354 1.00 91.31 107 GLN A C 1
ATOM 790 O O . GLN A 1 107 ? -7.461 14.140 -6.073 1.00 91.31 107 GLN A O 1
ATOM 795 N N . SER A 1 108 ? -6.720 12.351 -4.961 1.00 89.38 108 SER A N 1
ATOM 796 C CA . SER A 1 108 ? -7.736 11.440 -5.484 1.00 89.38 108 SER A CA 1
ATOM 797 C C . SER A 1 108 ? -8.243 10.451 -4.437 1.00 89.38 108 SER A C 1
ATOM 799 O O . SER A 1 108 ? -7.507 10.053 -3.535 1.00 89.38 108 SER A O 1
ATOM 801 N N . PRO A 1 109 ? -9.497 9.978 -4.556 1.00 87.81 109 PRO A N 1
ATOM 802 C CA . PRO A 1 109 ? -10.028 8.965 -3.654 1.00 87.81 109 PRO A CA 1
ATOM 803 C C . PRO A 1 109 ? -9.351 7.593 -3.867 1.00 87.81 109 PRO A C 1
ATOM 805 O O . PRO A 1 109 ? -8.866 7.302 -4.965 1.00 87.81 109 PRO A O 1
ATOM 808 N N . PRO A 1 110 ? -9.395 6.680 -2.873 1.00 87.75 110 PRO A N 1
ATOM 809 C CA . PRO A 1 110 ? -8.721 5.376 -2.942 1.00 87.75 110 PRO A CA 1
ATOM 810 C C . PRO A 1 110 ? -9.084 4.508 -4.155 1.00 87.75 110 PRO A C 1
ATOM 812 O O . PRO A 1 110 ? -8.279 3.699 -4.611 1.00 87.75 110 PRO A O 1
ATOM 815 N N . VAL A 1 111 ? -10.298 4.650 -4.696 1.00 85.56 111 VAL A N 1
ATOM 816 C CA . VAL A 1 111 ? -10.740 3.908 -5.890 1.00 85.56 111 VAL A CA 1
ATOM 817 C C . VAL A 1 111 ? -9.937 4.284 -7.141 1.00 85.56 111 VAL A C 1
ATOM 819 O O . VAL A 1 111 ? -9.643 3.419 -7.965 1.00 85.56 111 VAL A O 1
ATOM 822 N N . VAL A 1 112 ? -9.531 5.551 -7.261 1.00 89.62 112 VAL A N 1
ATOM 823 C CA . VAL A 1 112 ? -8.706 6.035 -8.376 1.00 89.62 112 VAL A CA 1
ATOM 824 C C . VAL A 1 112 ? -7.289 5.483 -8.251 1.00 89.62 112 VAL A C 1
ATOM 826 O O . VAL A 1 112 ? -6.750 4.985 -9.235 1.00 89.62 112 VAL A O 1
ATOM 829 N N . VAL A 1 113 ? -6.736 5.461 -7.033 1.00 91.44 113 VAL A N 1
ATOM 830 C CA . VAL A 1 113 ? -5.421 4.861 -6.747 1.00 91.44 113 VAL A CA 1
ATOM 831 C C . VAL A 1 113 ? -5.402 3.378 -7.121 1.00 91.44 113 VAL A C 1
ATOM 833 O O . VAL A 1 113 ? -4.508 2.942 -7.840 1.00 91.44 113 VAL A O 1
ATOM 836 N N . ARG A 1 114 ? -6.437 2.610 -6.744 1.00 91.69 114 ARG A N 1
ATOM 837 C CA . ARG A 1 114 ? -6.565 1.197 -7.151 1.00 91.69 114 ARG A CA 1
ATOM 838 C C . ARG A 1 114 ? -6.603 1.024 -8.665 1.00 91.69 114 ARG A C 1
ATOM 840 O O . ARG A 1 114 ? -5.978 0.111 -9.196 1.00 91.69 114 ARG A O 1
ATOM 847 N N . ARG A 1 115 ? -7.340 1.882 -9.377 1.00 90.69 115 ARG A N 1
ATOM 848 C CA . ARG A 1 115 ? -7.412 1.823 -10.843 1.00 90.69 115 ARG A CA 1
ATOM 849 C C . ARG A 1 115 ? -6.050 2.107 -11.481 1.00 90.69 115 ARG A C 1
ATOM 851 O O . ARG A 1 115 ? -5.658 1.370 -12.381 1.00 90.69 115 ARG A O 1
ATOM 858 N N . ALA A 1 116 ? -5.342 3.129 -11.005 1.00 89.88 116 ALA A N 1
ATOM 859 C CA . ALA A 1 116 ? -4.000 3.461 -11.478 1.00 89.88 116 ALA A CA 1
ATOM 860 C C . ALA A 1 116 ? -3.004 2.326 -11.196 1.00 89.88 116 ALA A C 1
ATOM 862 O O . ALA A 1 116 ? -2.280 1.909 -12.094 1.00 89.88 116 ALA A O 1
ATOM 863 N N . GLY A 1 117 ? -3.041 1.749 -9.995 1.00 90.62 117 GLY A N 1
ATOM 864 C CA . GLY A 1 117 ? -2.205 0.609 -9.631 1.00 90.62 117 GLY A CA 1
ATOM 865 C C . GLY A 1 117 ? -2.443 -0.629 -10.482 1.00 90.62 117 GLY A C 1
ATOM 866 O O . GLY A 1 117 ? -1.495 -1.262 -10.922 1.00 90.62 117 GLY A O 1
ATOM 867 N N . ARG A 1 118 ? -3.701 -0.952 -10.797 1.00 91.56 118 ARG A N 1
ATOM 868 C CA . ARG A 1 118 ? -4.014 -2.059 -11.717 1.00 91.56 118 ARG A CA 1
ATOM 869 C C . ARG A 1 118 ? -3.443 -1.834 -13.114 1.00 91.56 118 ARG A C 1
ATOM 871 O O . ARG A 1 118 ? -3.008 -2.788 -13.745 1.00 91.56 118 ARG A O 1
ATOM 878 N N . HIS A 1 119 ? -3.454 -0.593 -13.593 1.00 89.88 119 HIS A N 1
ATOM 879 C CA . HIS A 1 119 ? -2.834 -0.250 -14.869 1.00 89.88 119 HIS A CA 1
ATOM 880 C C . HIS A 1 119 ? -1.309 -0.392 -14.804 1.00 89.88 119 HIS A C 1
ATOM 882 O O . HIS A 1 119 ? -0.712 -0.955 -15.712 1.00 89.88 119 HIS A O 1
ATOM 888 N N . LEU A 1 120 ? -0.691 0.064 -13.713 1.00 90.25 120 LEU A N 1
ATOM 889 C CA . LEU A 1 120 ? 0.738 -0.107 -13.456 1.00 90.25 120 LEU A CA 1
ATOM 890 C C . LEU A 1 120 ? 1.141 -1.588 -13.439 1.00 90.25 120 LEU A C 1
ATOM 892 O O . LEU A 1 120 ? 2.076 -1.967 -14.132 1.00 90.25 120 LEU A O 1
ATOM 896 N N . LEU A 1 121 ? 0.392 -2.436 -12.732 1.00 89.62 121 LEU A N 1
ATOM 897 C CA . LEU A 1 121 ? 0.653 -3.878 -12.684 1.00 89.62 121 LEU A CA 1
ATOM 898 C C . LEU A 1 121 ? 0.534 -4.532 -14.063 1.00 89.62 121 LEU A C 1
ATOM 900 O O . LEU A 1 121 ? 1.367 -5.353 -14.414 1.00 89.62 121 LEU A O 1
ATOM 904 N N . ALA A 1 122 ? -0.450 -4.130 -14.869 1.00 87.56 122 ALA A N 1
ATOM 905 C CA . ALA A 1 122 ? -0.611 -4.655 -16.222 1.00 87.56 122 ALA A CA 1
ATOM 906 C C . ALA A 1 122 ? 0.515 -4.242 -17.187 1.00 87.56 122 ALA A C 1
ATOM 908 O O . ALA A 1 122 ? 0.743 -4.929 -18.178 1.00 87.56 122 ALA A O 1
ATOM 909 N N . LEU A 1 123 ? 1.194 -3.119 -16.925 1.00 86.44 123 LEU A N 1
ATOM 910 C CA . LEU A 1 123 ? 2.383 -2.714 -17.682 1.00 86.44 123 LEU A CA 1
ATOM 911 C C . LEU A 1 123 ? 3.628 -3.508 -17.268 1.00 86.44 123 LEU A C 1
ATOM 913 O O . LEU A 1 123 ? 4.489 -3.742 -18.109 1.00 86.44 123 LEU A O 1
ATOM 917 N N . LEU A 1 124 ? 3.721 -3.890 -15.992 1.00 86.50 124 LEU A N 1
ATOM 918 C CA . LEU A 1 124 ? 4.846 -4.649 -15.440 1.00 86.50 124 LEU A CA 1
ATOM 919 C C . LEU A 1 124 ? 4.766 -6.140 -15.771 1.00 86.50 124 LEU A C 1
ATOM 921 O O . LEU A 1 124 ? 5.776 -6.751 -16.093 1.00 86.50 124 LEU A O 1
ATOM 925 N N . ASP A 1 125 ? 3.566 -6.712 -15.708 1.00 78.31 125 ASP A N 1
ATOM 926 C CA . ASP A 1 125 ? 3.309 -8.115 -16.013 1.00 78.31 125 ASP A CA 1
ATOM 927 C C . ASP A 1 125 ? 1.975 -8.245 -16.773 1.00 78.31 125 ASP A C 1
ATOM 929 O O . ASP A 1 125 ? 0.894 -8.314 -16.166 1.00 78.31 125 ASP A O 1
ATOM 933 N N . PRO A 1 126 ? 2.028 -8.259 -18.118 1.00 64.62 126 PRO A N 1
ATOM 934 C CA . PRO A 1 126 ? 0.846 -8.409 -18.961 1.00 64.62 126 PRO A CA 1
ATOM 935 C C . PRO A 1 126 ? 0.159 -9.776 -18.818 1.00 64.62 126 PRO A C 1
ATOM 937 O O . PRO A 1 126 ? -1.034 -9.887 -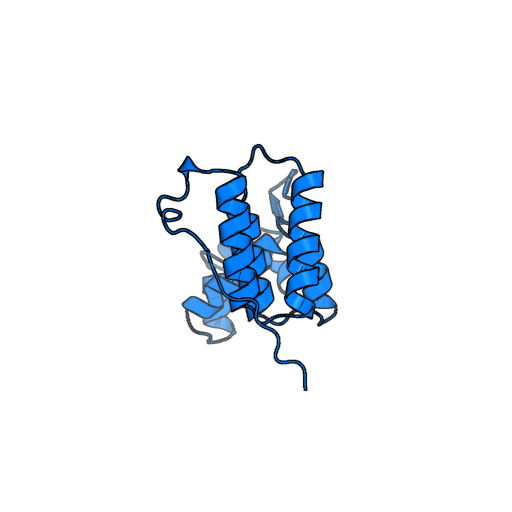19.111 1.00 64.62 126 PRO A O 1
ATOM 940 N N . ASP A 1 127 ? 0.882 -10.804 -18.360 1.00 63.81 127 ASP A N 1
ATOM 941 C CA . ASP A 1 127 ? 0.407 -12.190 -18.301 1.00 63.81 127 ASP A CA 1
ATOM 942 C C . ASP A 1 127 ? -0.290 -12.516 -16.966 1.00 63.81 127 ASP A C 1
ATOM 944 O O . ASP A 1 127 ? -1.173 -13.376 -16.913 1.00 63.81 127 ASP A O 1
ATOM 948 N N . CYS A 1 128 ? 0.008 -11.776 -15.893 1.00 53.25 128 CYS A N 1
ATOM 949 C CA . CYS A 1 128 ? -0.665 -11.900 -14.592 1.00 53.25 128 CYS A CA 1
ATOM 950 C C . CYS A 1 128 ? -2.097 -11.312 -14.570 1.00 53.25 128 CYS A C 1
ATOM 952 O O . CYS A 1 128 ? -2.878 -11.571 -13.649 1.00 53.25 128 CYS A O 1
ATOM 954 N N . CYS A 1 129 ? -2.505 -10.549 -15.593 1.00 44.31 129 CYS A N 1
ATOM 955 C CA . CYS A 1 129 ? -3.799 -9.858 -15.626 1.00 44.31 129 CYS A CA 1
ATOM 956 C C . CYS A 1 129 ? -4.602 -10.118 -16.920 1.00 44.31 129 CYS A C 1
ATOM 958 O O . CYS A 1 129 ? -4.505 -9.340 -17.867 1.00 44.31 129 CYS A O 1
ATOM 960 N N . PRO A 1 130 ? -5.547 -11.083 -16.959 1.00 44.91 130 PRO A N 1
ATOM 961 C CA . PRO A 1 130 ? -6.388 -11.314 -18.145 1.00 44.91 130 PRO A CA 1
ATOM 962 C C . PRO A 1 130 ? -7.441 -10.212 -18.426 1.00 44.91 130 PRO A C 1
ATOM 964 O O . PRO A 1 130 ? -8.297 -10.383 -19.292 1.00 44.91 130 PRO A O 1
ATOM 967 N N . ALA A 1 131 ? -7.424 -9.081 -17.706 1.00 44.97 131 ALA A N 1
ATOM 968 C CA . ALA A 1 131 ? -8.519 -8.104 -17.676 1.00 44.97 131 ALA A CA 1
ATOM 969 C C . ALA A 1 131 ? -8.292 -6.792 -18.459 1.00 44.97 131 ALA A C 1
ATOM 971 O O . ALA A 1 131 ? -9.138 -5.901 -18.372 1.00 44.97 131 ALA A O 1
ATOM 972 N N . LEU A 1 132 ? -7.222 -6.644 -19.250 1.00 43.00 132 LEU A N 1
ATOM 973 C CA . LEU A 1 132 ? -7.074 -5.508 -20.176 1.00 43.00 132 LEU A CA 1
ATOM 974 C C . LEU A 1 132 ? -7.288 -5.925 -21.636 1.00 43.00 132 LEU A C 1
ATOM 976 O O . LEU A 1 132 ? -6.373 -5.977 -22.450 1.00 43.00 132 LEU A O 1
ATOM 980 N N . LYS A 1 133 ? -8.553 -6.153 -21.993 1.00 36.78 133 LYS A N 1
ATOM 981 C CA . LYS A 1 133 ? -9.027 -5.994 -23.375 1.00 36.78 133 LYS A CA 1
ATOM 982 C C . LYS A 1 133 ? -10.261 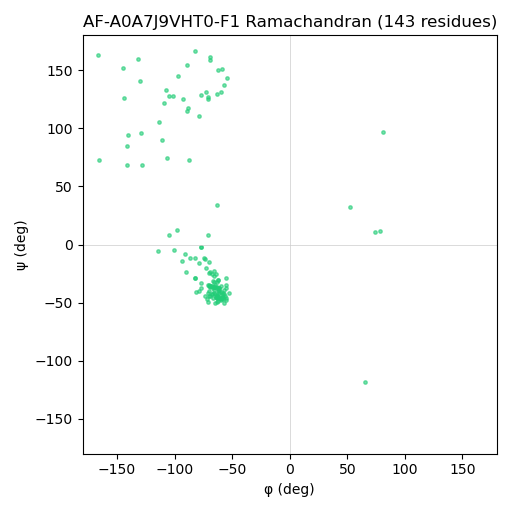-5.100 -23.396 1.00 36.78 133 LYS A C 1
ATOM 984 O O . LYS A 1 133 ? -11.358 -5.570 -23.666 1.00 36.78 133 LYS A O 1
ATOM 989 N N . MET A 1 134 ? -10.092 -3.813 -23.097 1.00 33.16 134 MET A N 1
ATOM 990 C CA . MET A 1 134 ? -11.053 -2.779 -23.500 1.00 33.16 134 MET A CA 1
ATOM 991 C C . MET A 1 134 ? -10.309 -1.486 -23.861 1.00 33.16 134 MET A C 1
ATOM 993 O O . MET A 1 134 ? -9.521 -1.008 -23.043 1.00 33.16 134 MET A O 1
ATOM 997 N N . PRO A 1 135 ? -10.529 -0.915 -25.060 1.00 37.78 135 PRO A N 1
ATOM 998 C CA . PRO A 1 135 ? -9.893 0.334 -25.460 1.00 37.78 135 PRO A CA 1
ATOM 999 C C . PRO A 1 135 ? -10.485 1.501 -24.662 1.00 37.78 135 PRO A C 1
ATOM 1001 O O . PRO A 1 135 ? -11.698 1.712 -24.649 1.00 37.78 135 PRO A O 1
ATOM 1004 N N . MET A 1 13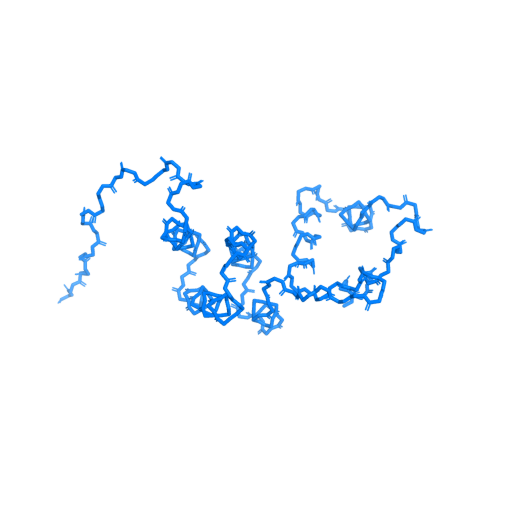6 ? -9.625 2.268 -23.992 1.00 35.75 136 MET A N 1
ATOM 1005 C CA . MET A 1 136 ? -10.008 3.492 -23.290 1.00 35.75 136 MET A CA 1
ATOM 1006 C C . MET A 1 136 ? -9.959 4.677 -24.259 1.00 35.75 136 MET A C 1
ATOM 1008 O O . MET A 1 136 ? -9.077 5.524 -24.169 1.00 35.75 136 MET A O 1
ATOM 1012 N N . GLU A 1 137 ? -10.913 4.753 -25.186 1.00 43.47 137 GLU A N 1
ATOM 1013 C CA . GLU A 1 137 ? -11.222 6.025 -25.837 1.00 43.47 137 GLU A CA 1
ATOM 1014 C C . GLU A 1 137 ? -12.353 6.726 -25.079 1.00 43.47 137 GLU A C 1
ATOM 1016 O O . GLU A 1 137 ? -13.447 6.188 -24.925 1.00 43.47 137 GLU A O 1
ATOM 1021 N N . ARG A 1 138 ? -12.061 7.971 -24.676 1.00 41.25 138 ARG A N 1
ATOM 1022 C CA . ARG A 1 138 ? -12.976 9.024 -24.198 1.00 41.25 138 ARG A CA 1
ATOM 1023 C C . ARG A 1 138 ? -13.435 8.951 -22.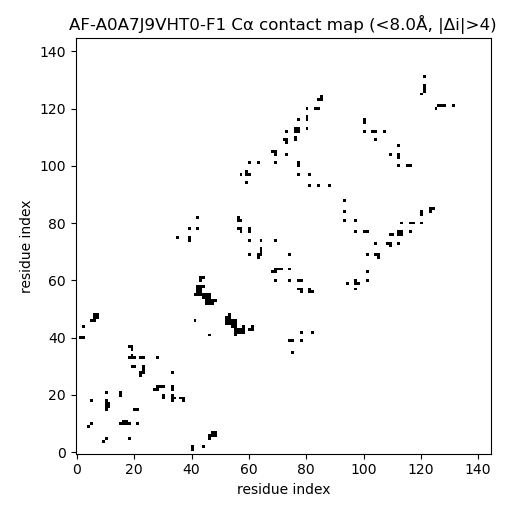740 1.00 41.25 138 ARG A C 1
ATOM 1025 O O . ARG A 1 138 ? -14.468 8.379 -22.424 1.00 41.25 138 ARG A O 1
ATOM 1032 N N . ALA A 1 139 ? -12.737 9.706 -21.889 1.00 40.44 139 ALA A N 1
ATOM 1033 C CA . ALA A 1 139 ? -13.366 10.533 -20.851 1.00 40.44 139 ALA A CA 1
ATOM 1034 C C . ALA A 1 139 ? -12.353 11.539 -20.271 1.00 40.44 139 ALA A C 1
ATOM 1036 O O . ALA A 1 139 ? -11.887 11.393 -19.146 1.00 40.44 139 ALA A O 1
ATOM 1037 N N . PHE A 1 140 ? -12.011 12.571 -21.042 1.00 40.09 140 PHE A N 1
ATOM 1038 C CA . PHE A 1 140 ? -11.547 13.833 -20.466 1.00 40.09 140 PHE A CA 1
ATOM 1039 C C . PHE A 1 140 ? -12.119 14.980 -21.297 1.00 40.09 140 PHE A C 1
ATOM 1041 O O . PHE A 1 140 ? -11.509 15.460 -22.246 1.00 40.09 140 PHE A O 1
ATOM 1048 N N . THR A 1 141 ? -13.346 15.372 -20.972 1.00 40.72 141 THR A N 1
ATOM 1049 C CA . THR A 1 141 ? -13.877 16.687 -21.329 1.00 40.72 141 THR A CA 1
ATOM 1050 C C . THR A 1 141 ? -14.074 17.440 -20.027 1.00 40.72 141 THR A C 1
ATOM 1052 O O . THR A 1 141 ? -14.974 17.126 -19.248 1.00 40.72 141 THR A O 1
ATOM 1055 N N . VAL A 1 142 ? -13.180 18.393 -19.785 1.00 42.41 142 VAL A N 1
ATOM 1056 C CA . VAL A 1 142 ? -13.319 19.423 -18.755 1.00 42.41 142 VAL A CA 1
ATOM 1057 C C . VAL A 1 142 ? -14.389 20.404 -19.239 1.00 42.41 142 VAL A C 1
ATOM 1059 O O . VAL A 1 142 ? -14.308 20.830 -20.392 1.00 42.41 142 VAL A O 1
ATOM 1062 N N . PRO A 1 143 ? -15.390 20.772 -18.424 1.00 42.34 143 PRO A N 1
ATOM 1063 C CA . PRO A 1 143 ? -16.286 21.859 -18.775 1.00 42.34 143 PRO A CA 1
ATOM 1064 C C . PRO A 1 143 ? -15.577 23.187 -18.491 1.00 42.34 143 PRO A C 1
ATOM 1066 O O . PRO A 1 143 ? -15.331 23.538 -17.337 1.00 42.34 143 PRO A O 1
ATOM 1069 N N . THR A 1 144 ? -15.226 23.913 -19.549 1.00 46.41 144 THR A N 1
ATOM 1070 C CA . THR A 1 144 ? -14.882 25.336 -19.467 1.00 46.41 144 THR A CA 1
ATOM 1071 C C . THR A 1 144 ? -16.187 26.119 -19.329 1.00 46.41 144 THR A C 1
ATOM 1073 O O . THR A 1 144 ? -17.127 25.872 -20.088 1.00 46.41 144 THR A O 1
ATOM 1076 N N . GLY A 1 145 ? -16.256 27.003 -18.331 1.00 50.41 145 GLY A N 1
ATOM 1077 C CA . GLY A 1 145 ? -17.277 28.052 -18.268 1.00 50.41 145 GLY A CA 1
ATOM 1078 C C . GLY A 1 145 ? -17.086 29.112 -19.344 1.00 50.41 145 GLY A C 1
ATOM 1079 O O . GLY A 1 145 ? -16.005 29.126 -19.979 1.00 50.41 145 GLY A O 1
#

pLDDT: mean 71.67, std 17.2, range [33.16, 94.25]

Radius of gyration: 17.84 Å; Cα contacts (8 Å, |Δi|>4): 139; chains: 1; bounding box: 36×47×50 Å

Solvent-accessible surface area (backbone atoms only — not comparable to full-atom values): 8619 Å² total; per-residue (Å²): 121,72,61,68,59,64,48,48,77,47,39,62,77,73,75,25,96,36,66,30,54,48,40,24,72,76,68,70,44,57,70,69,60,19,42,53,52,39,54,47,44,57,34,37,32,65,42,48,60,87,97,46,74,46,72,32,70,34,52,68,58,32,51,36,41,74,73,63,70,40,54,72,62,38,50,52,35,50,52,58,39,52,71,66,52,63,87,84,60,52,72,68,58,51,51,51,52,52,50,51,48,51,63,45,44,73,78,40,60,40,70,55,43,38,54,52,40,53,52,52,45,42,71,76,38,63,83,83,42,94,78,82,83,72,87,88,79,87,90,85,81,80,86,78,131

Nearest PDB structures (foldseek):
  5yd6-assembly1_A  TM=3.460E-01  e=9.190E+00  Homo sapiens

Foldseek 3Di:
DLLVCQQDPNCVVVVHPAQLRVCCVVVVDDSVVSVLVRLLSQQQQWHHDDPDIDHRLQPVLNVCVVVVLADSLLSSLLSVLSVLQDPPDDPVVSNVLSVVLSVCRNVDPSVVSNVVSVVVSCVRPVPVDPPPDDDPDDDDDDDDD

Sequence (145 aa):
MLAEISSRGVFATYGYPSLGVLQRDLLRIGTTEAKKRATRAELLHAIREGASEKPAAAPLTAQAAADGILNPGHVDAITEIMAAIPADVDDTDRAGYEKTLIDLAQQSPPVVVRRAGRHLLALLDPDCCPALKMPMERAFTVPTG

Mean predicted aligned error: 13.13 Å

Secondary structure (DSSP, 8-state):
-HHHHTTSTHHHHTT-SSHHHHHHHHH---HHHHHHHHHHHHHHS-EEETTEEE--SSHHHHHHHHTT-S-HHHHHHHHHHHHHS-TTS-HHHHHHHHHHHHHHHTTS-HHHHHHHHHHHHHHH-SSS-TT--S-----------